Protein AF-A0A0C9TVW4-F1 (afdb_monomer)

Secondary structure (DSSP, 8-state):
------EEEEEEETTEEEEEEE--GGG-TTGGG-SS-HHHHHHHHGGGG-HHHH----TT------B-SEEEES-SSHHHH---SEEEEEEEEEEEETTEEEEEEEEE-TT--EEEEEEEEE-

InterPro domains:
  IPR042104 Polyketide synthase, dehydratase domain superfamily [G3DSA:3.10.129.110] (2-123)
  IPR049551 Polyketide synthase, dehydratase domain, C-terminal [PF14765] (13-121)

Mean predicted aligned error: 6.71 Å

Nearest PDB structures (foldseek):
  4u3v-assembly1_A  TM=7.684E-01  e=2.859E-04  Bacillus subtilis subsp. subtilis str. 168
  5il6-assembly1_A  TM=8.307E-01  e=2.277E-03  Pseudomonas protegens Pf-5
  2ov9-assembly2_D  TM=6.964E-01  e=1.198E-02  Rhodococcus jostii RHA1
  4r4u-assembly1_A  TM=6.193E-01  e=9.544E-02  Yersinia pestis
  4r4u-assembly2_D  TM=5.588E-01  e=6.687E-02  Yersinia pestis

Structure (mmCIF, N/CA/C/O backbone):
data_AF-A0A0C9TVW4-F1
#
_entry.id   AF-A0A0C9TVW4-F1
#
loop_
_atom_site.group_PDB
_atom_site.id
_atom_site.type_symbol
_atom_site.label_atom_id
_atom_site.label_alt_id
_atom_site.label_comp_id
_atom_site.label_asym_id
_atom_site.label_entity_id
_atom_site.label_seq_id
_atom_site.pdbx_PDB_ins_code
_atom_site.Cartn_x
_atom_site.Cartn_y
_atom_site.Cartn_z
_atom_site.occupancy
_atom_site.B_iso_or_equiv
_atom_site.auth_seq_id
_atom_site.auth_comp_id
_atom_site.auth_asym_id
_atom_site.auth_ato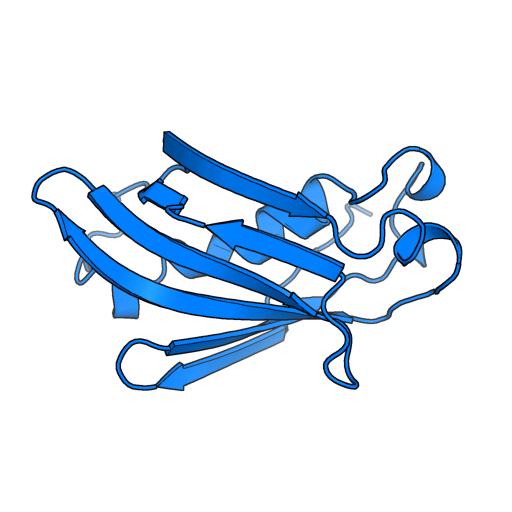m_id
_atom_site.pdbx_PDB_model_num
ATOM 1 N N . MET A 1 1 ? 21.950 -12.690 -1.404 1.00 37.44 1 MET A N 1
ATOM 2 C CA . MET A 1 1 ? 21.545 -11.594 -0.501 1.00 37.44 1 MET A CA 1
ATOM 3 C C . MET A 1 1 ? 20.062 -11.387 -0.750 1.00 37.44 1 MET A C 1
ATOM 5 O O . MET A 1 1 ? 19.711 -11.207 -1.906 1.00 37.44 1 MET A O 1
ATOM 9 N N . ALA A 1 2 ? 19.196 -11.592 0.246 1.00 36.97 2 ALA A N 1
ATOM 10 C CA . ALA A 1 2 ? 17.754 -11.419 0.050 1.00 36.97 2 ALA A CA 1
ATOM 11 C C . ALA A 1 2 ? 17.448 -9.920 -0.117 1.00 36.97 2 ALA A C 1
ATOM 13 O O . ALA A 1 2 ? 18.057 -9.127 0.606 1.00 36.97 2 ALA A O 1
ATOM 14 N N . PRO A 1 3 ? 16.570 -9.520 -1.051 1.00 47.53 3 PRO A N 1
ATOM 15 C CA . PRO A 1 3 ? 16.205 -8.119 -1.203 1.00 47.53 3 PRO A CA 1
ATOM 16 C C . PRO A 1 3 ? 15.508 -7.647 0.080 1.00 47.53 3 PRO A C 1
ATOM 18 O O . PRO A 1 3 ? 14.539 -8.256 0.533 1.00 47.53 3 PRO A O 1
ATOM 21 N N . SER A 1 4 ? 16.044 -6.602 0.708 1.00 52.97 4 SER A N 1
ATOM 22 C CA . SER A 1 4 ? 15.496 -6.027 1.935 1.00 52.97 4 SER A CA 1
ATOM 23 C C . SER A 1 4 ? 14.632 -4.819 1.585 1.00 52.97 4 SER A C 1
ATOM 25 O O . SER A 1 4 ? 15.153 -3.720 1.412 1.00 52.97 4 SER A O 1
ATOM 27 N N . PHE A 1 5 ? 13.317 -5.006 1.494 1.00 60.56 5 PHE A N 1
ATOM 28 C CA . PHE A 1 5 ? 12.378 -3.884 1.465 1.00 60.56 5 PHE A CA 1
ATOM 29 C C . PHE A 1 5 ? 12.154 -3.438 2.899 1.00 60.56 5 PHE A C 1
ATOM 31 O O . PHE A 1 5 ? 11.535 -4.145 3.692 1.00 60.56 5 PHE A O 1
ATOM 38 N N . ALA A 1 6 ? 12.725 -2.293 3.249 1.00 66.56 6 ALA A N 1
ATOM 39 C CA . ALA A 1 6 ? 12.657 -1.762 4.597 1.00 66.56 6 ALA A CA 1
ATOM 40 C C . ALA A 1 6 ? 11.875 -0.451 4.610 1.00 66.56 6 ALA A C 1
ATOM 42 O O . ALA A 1 6 ? 12.013 0.405 3.733 1.00 66.56 6 ALA A O 1
ATOM 43 N N . VAL A 1 7 ? 11.074 -0.270 5.657 1.00 70.88 7 VAL A N 1
ATOM 44 C CA . VAL A 1 7 ? 10.538 1.041 6.013 1.00 70.88 7 VAL A CA 1
ATOM 45 C C . VAL A 1 7 ? 1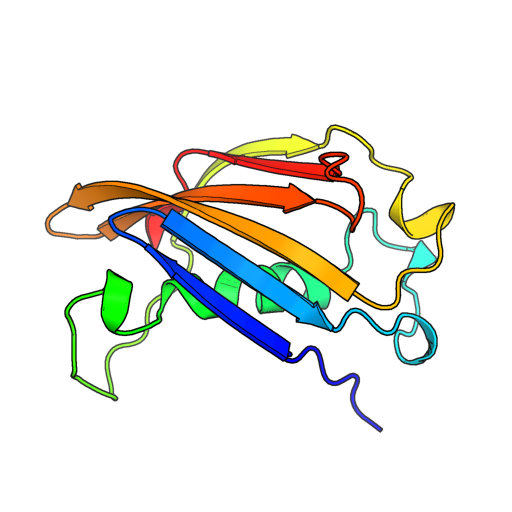1.716 1.920 6.439 1.00 70.88 7 VAL A C 1
ATOM 47 O O . VAL A 1 7 ? 12.302 1.710 7.497 1.00 70.88 7 VAL A O 1
ATOM 50 N N . ILE A 1 8 ? 12.072 2.906 5.613 1.00 78.19 8 ILE A N 1
ATOM 51 C CA . ILE A 1 8 ? 13.192 3.823 5.877 1.00 78.19 8 ILE A CA 1
ATOM 52 C C . ILE A 1 8 ? 12.765 4.902 6.872 1.00 78.19 8 ILE A C 1
ATOM 54 O O . ILE A 1 8 ? 13.527 5.315 7.744 1.00 78.19 8 ILE A O 1
ATOM 58 N N . LYS A 1 9 ? 11.546 5.421 6.705 1.00 81.38 9 LYS A N 1
ATOM 59 C CA . LYS A 1 9 ? 11.020 6.511 7.527 1.00 81.38 9 LYS A CA 1
ATOM 60 C C . LYS A 1 9 ? 9.506 6.442 7.578 1.00 81.38 9 LYS A C 1
ATOM 62 O O . LYS A 1 9 ? 8.870 6.228 6.552 1.00 81.38 9 LYS A O 1
ATOM 67 N N . CYS A 1 10 ? 8.941 6.706 8.746 1.00 83.50 10 CYS A N 1
ATOM 68 C CA . CYS A 1 10 ? 7.506 6.832 8.940 1.00 83.50 10 CYS A CA 1
ATOM 69 C C . CYS A 1 10 ? 7.197 8.195 9.565 1.00 83.50 10 CYS A C 1
ATOM 71 O O . CYS A 1 10 ? 7.836 8.591 10.539 1.00 83.50 10 CYS A O 1
ATOM 73 N N . ASN A 1 11 ? 6.242 8.924 8.987 1.00 84.56 11 ASN A N 1
ATOM 74 C CA . ASN A 1 11 ? 5.684 10.137 9.574 1.00 84.56 11 ASN A CA 1
ATOM 75 C C . ASN A 1 11 ? 4.193 9.900 9.794 1.00 84.56 11 ASN A C 1
ATOM 77 O O . ASN A 1 11 ? 3.465 9.643 8.835 1.00 84.56 11 ASN A O 1
ATOM 81 N N . ILE A 1 12 ? 3.759 9.995 11.046 1.00 84.00 12 ILE A N 1
ATOM 82 C CA . ILE A 1 12 ? 2.378 9.747 11.461 1.00 84.00 12 ILE A CA 1
ATOM 83 C C . ILE A 1 12 ? 1.771 11.073 11.911 1.00 84.00 12 ILE A C 1
ATOM 85 O O . ILE A 1 12 ? 2.390 11.821 12.672 1.00 84.00 12 ILE A O 1
ATOM 89 N N . ARG A 1 13 ? 0.566 11.366 11.428 1.00 84.25 13 ARG A N 1
ATOM 90 C CA . ARG A 1 13 ? -0.303 12.445 11.907 1.00 84.25 13 ARG A CA 1
ATOM 91 C C . ARG A 1 13 ? -1.684 11.864 12.201 1.00 84.25 13 ARG A C 1
ATOM 93 O O . ARG A 1 13 ? -1.938 10.697 11.920 1.00 84.25 13 ARG A O 1
ATOM 100 N N . GLU A 1 14 ? -2.563 12.660 12.796 1.00 81.75 14 GLU A N 1
ATOM 101 C CA . GLU A 1 14 ? -3.925 12.224 13.113 1.00 81.75 14 GLU A CA 1
ATOM 102 C C . GLU A 1 14 ? -4.642 11.726 11.845 1.00 81.75 14 GLU A C 1
ATOM 104 O O . GLU A 1 14 ? -4.891 12.493 10.920 1.00 81.75 14 GLU A O 1
ATOM 109 N N . GLY A 1 15 ? -4.897 10.415 11.783 1.00 80.81 15 GLY A N 1
ATOM 110 C CA . GLY A 1 15 ? -5.570 9.755 10.662 1.00 80.81 15 GLY A CA 1
ATOM 111 C C . GLY A 1 15 ? -4.745 9.575 9.381 1.00 80.81 15 GLY A C 1
ATOM 112 O O . GLY A 1 15 ? -5.268 9.011 8.422 1.00 80.81 15 GLY A O 1
ATOM 113 N N . GLU A 1 16 ? -3.479 9.999 9.336 1.00 88.69 16 GLU A N 1
ATOM 114 C CA . GLU A 1 16 ? -2.667 9.965 8.112 1.00 88.69 16 GLU A CA 1
ATOM 115 C C . GLU A 1 16 ? -1.246 9.462 8.347 1.00 88.69 16 GLU A C 1
ATOM 117 O O . GLU A 1 16 ? -0.647 9.637 9.411 1.00 88.69 16 GLU A O 1
ATOM 122 N N . THR A 1 17 ? -0.667 8.830 7.329 1.00 88.88 17 THR A N 1
ATOM 123 C CA . THR A 1 17 ? 0.685 8.273 7.413 1.00 88.88 17 THR A CA 1
ATOM 124 C C . THR A 1 17 ? 1.408 8.370 6.101 1.00 88.88 17 THR A C 1
ATOM 126 O O . THR A 1 17 ? 0.871 8.000 5.064 1.00 88.88 17 THR A O 1
ATOM 129 N N . LEU A 1 18 ? 2.659 8.809 6.162 1.00 91.31 18 LEU A N 1
ATOM 130 C CA . LEU A 1 18 ? 3.562 8.797 5.028 1.00 91.31 18 LEU A CA 1
ATOM 131 C C . LEU A 1 18 ? 4.785 7.951 5.359 1.00 91.31 18 LEU A C 1
ATOM 133 O O . LEU A 1 18 ? 5.581 8.301 6.239 1.00 91.31 18 LEU A O 1
ATOM 137 N N . VAL A 1 19 ? 4.939 6.862 4.619 1.00 90.50 19 VAL A N 1
ATOM 138 C CA . VAL A 1 19 ? 6.053 5.933 4.746 1.00 90.50 19 VAL A CA 1
ATOM 139 C C . VAL A 1 19 ? 6.954 6.025 3.538 1.00 90.50 19 VAL A C 1
ATOM 141 O O . VAL A 1 19 ? 6.504 5.917 2.404 1.00 90.50 19 VAL A O 1
ATOM 144 N N . LYS A 1 20 ? 8.247 6.179 3.794 1.00 91.25 20 LYS A N 1
ATOM 145 C CA . LYS A 1 20 ? 9.292 6.000 2.796 1.00 91.25 20 LYS A CA 1
ATOM 146 C C . LYS A 1 20 ? 9.710 4.532 2.801 1.00 91.25 20 LYS A C 1
ATOM 148 O O . LYS A 1 20 ? 10.221 4.058 3.816 1.00 91.25 20 LYS A O 1
ATOM 153 N N . VAL A 1 21 ? 9.489 3.843 1.690 1.00 88.12 21 VAL A N 1
ATOM 154 C CA . VAL A 1 21 ? 9.814 2.423 1.505 1.00 88.12 21 VAL A CA 1
ATOM 155 C C . VAL A 1 21 ? 11.038 2.327 0.606 1.00 88.12 21 VAL A C 1
ATOM 157 O O . VAL A 1 21 ? 11.037 2.925 -0.468 1.00 88.12 21 VAL A O 1
ATOM 160 N N . ASP A 1 22 ? 12.077 1.620 1.051 1.00 85.69 22 ASP A N 1
ATOM 161 C CA . ASP A 1 22 ? 13.226 1.285 0.203 1.00 85.69 22 ASP A CA 1
ATOM 162 C C . ASP A 1 22 ? 12.773 0.337 -0.903 1.00 85.69 22 ASP A C 1
ATOM 164 O O . ASP A 1 22 ? 12.118 -0.666 -0.615 1.00 85.69 22 ASP A O 1
ATOM 168 N N . VAL A 1 23 ? 13.096 0.661 -2.151 1.00 77.06 23 VAL A N 1
ATOM 169 C CA . VAL A 1 23 ? 12.691 -0.134 -3.316 1.00 77.06 23 VAL A CA 1
ATOM 170 C C . VAL A 1 23 ? 13.894 -0.561 -4.136 1.00 77.06 23 VAL A C 1
ATOM 172 O O . VAL A 1 23 ? 13.693 -0.995 -5.260 1.00 77.06 23 VAL A O 1
ATOM 175 N N . ASN A 1 24 ? 15.121 -0.457 -3.605 1.00 69.75 24 ASN A N 1
ATOM 176 C CA . ASN A 1 24 ? 16.361 -0.627 -4.360 1.00 69.75 24 ASN A CA 1
ATOM 177 C C . ASN A 1 24 ? 16.304 -1.777 -5.387 1.00 69.75 24 ASN A C 1
ATOM 179 O O . ASN A 1 24 ? 16.544 -2.958 -5.097 1.00 69.75 24 ASN A O 1
ATOM 183 N N . ILE A 1 25 ? 16.001 -1.368 -6.620 1.00 61.41 25 ILE A N 1
ATOM 184 C CA . ILE A 1 25 ? 15.600 -2.226 -7.735 1.00 61.41 25 ILE A CA 1
ATOM 185 C C . ILE A 1 25 ? 16.753 -3.132 -8.167 1.00 61.41 25 ILE A C 1
ATOM 187 O O . ILE A 1 25 ? 16.536 -4.236 -8.660 1.00 61.41 25 ILE A O 1
ATOM 191 N N . THR A 1 26 ? 17.995 -2.713 -7.904 1.00 58.25 26 THR A N 1
ATOM 192 C CA . THR A 1 26 ? 19.206 -3.468 -8.258 1.00 58.25 26 THR A CA 1
ATOM 193 C C . THR A 1 26 ? 19.319 -4.819 -7.547 1.00 58.25 26 THR A C 1
ATOM 195 O O . THR A 1 26 ? 20.109 -5.666 -7.960 1.00 58.25 26 THR A O 1
ATOM 198 N N . THR A 1 27 ? 18.517 -5.048 -6.503 1.00 60.78 27 THR A N 1
ATOM 199 C CA . THR A 1 27 ? 18.487 -6.305 -5.742 1.00 60.78 27 THR A CA 1
ATOM 200 C C . THR A 1 27 ? 17.337 -7.240 -6.133 1.00 60.78 27 THR A C 1
ATOM 202 O O . THR A 1 27 ? 17.257 -8.354 -5.611 1.00 60.78 27 THR A O 1
ATOM 205 N N . LEU A 1 28 ? 16.464 -6.820 -7.058 1.00 62.75 28 LEU A N 1
ATOM 206 C CA . LEU A 1 28 ? 15.269 -7.558 -7.456 1.00 62.75 28 LEU A CA 1
ATOM 207 C C . LEU A 1 28 ? 15.487 -8.353 -8.749 1.00 62.75 28 LEU A C 1
ATOM 209 O O . LEU A 1 28 ? 15.524 -7.758 -9.829 1.00 62.75 28 LEU A O 1
ATOM 213 N N . PRO A 1 29 ? 15.570 -9.695 -8.691 1.00 66.56 29 PRO A N 1
ATOM 214 C CA . PRO A 1 29 ? 15.406 -10.489 -9.900 1.00 66.56 29 PRO A CA 1
ATOM 215 C C . PRO A 1 29 ? 14.001 -10.247 -10.472 1.00 66.56 29 PRO A C 1
ATOM 217 O O . PRO A 1 29 ? 13.035 -10.121 -9.723 1.00 66.56 29 PRO A O 1
ATOM 220 N N . ASN A 1 30 ? 13.889 -10.196 -11.799 1.00 73.06 30 ASN A N 1
ATOM 221 C CA . ASN A 1 30 ? 12.614 -10.172 -12.521 1.00 73.06 30 ASN A CA 1
ATOM 222 C C . ASN A 1 30 ? 11.696 -8.969 -12.241 1.00 73.06 30 ASN A C 1
ATOM 224 O O . ASN A 1 30 ? 10.490 -9.064 -12.457 1.00 73.06 30 ASN A O 1
ATOM 228 N N . ILE A 1 31 ? 12.220 -7.817 -11.808 1.00 71.62 31 ILE A N 1
ATOM 229 C CA . ILE A 1 31 ? 11.365 -6.639 -11.575 1.00 71.62 31 ILE A CA 1
ATOM 230 C C . ILE A 1 31 ? 10.543 -6.244 -12.814 1.00 71.62 31 ILE A C 1
ATOM 232 O O . ILE A 1 31 ? 9.398 -5.833 -12.681 1.00 71.62 31 ILE A O 1
ATOM 236 N N . HIS A 1 32 ? 11.095 -6.452 -14.012 1.00 73.69 32 HIS A N 1
ATOM 237 C CA . HIS A 1 32 ? 10.444 -6.149 -15.288 1.00 73.69 32 HIS A CA 1
ATOM 238 C C . HIS A 1 32 ? 9.303 -7.111 -15.667 1.00 73.69 32 HIS A C 1
ATOM 240 O O . HIS A 1 32 ? 8.644 -6.910 -16.683 1.00 73.69 32 HIS A O 1
ATOM 246 N N . GLU A 1 33 ? 9.078 -8.176 -14.892 1.00 83.88 33 GLU A N 1
ATOM 247 C CA . GLU A 1 33 ? 7.949 -9.096 -15.088 1.00 83.88 33 GLU A CA 1
ATOM 248 C C . GLU A 1 33 ? 6.682 -8.620 -14.357 1.00 83.88 33 GLU A C 1
ATOM 250 O O . GLU A 1 33 ? 5.605 -9.186 -14.553 1.00 83.88 33 GLU A O 1
ATOM 255 N N . TYR A 1 34 ? 6.788 -7.578 -13.524 1.00 85.00 34 TYR A N 1
ATOM 256 C CA . TYR A 1 34 ? 5.702 -7.095 -12.682 1.00 85.00 34 TYR A CA 1
ATOM 257 C C . TYR A 1 34 ? 5.48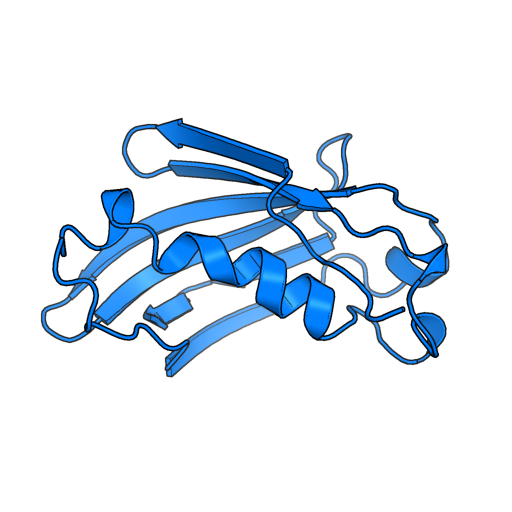1 -5.598 -12.861 1.00 85.00 34 TYR A C 1
ATOM 259 O O . TYR A 1 34 ? 6.392 -4.802 -12.683 1.00 85.00 34 TYR A O 1
ATOM 267 N N . ILE A 1 35 ? 4.218 -5.212 -13.045 1.00 88.00 35 ILE A N 1
ATOM 268 C CA . ILE A 1 35 ? 3.782 -3.809 -12.963 1.00 88.00 35 ILE A CA 1
ATOM 269 C C . ILE A 1 35 ? 4.226 -3.188 -11.627 1.00 88.00 35 ILE A C 1
ATOM 271 O O . ILE A 1 35 ? 4.797 -2.104 -11.583 1.00 88.00 35 ILE A O 1
ATOM 275 N N . ILE A 1 36 ? 3.957 -3.889 -10.521 1.00 87.94 36 ILE A N 1
ATOM 276 C CA . ILE A 1 36 ? 4.482 -3.580 -9.190 1.00 87.94 36 ILE A CA 1
ATOM 277 C C . ILE A 1 36 ? 4.959 -4.899 -8.606 1.00 87.94 36 ILE A C 1
ATOM 279 O O . ILE A 1 36 ? 4.167 -5.831 -8.452 1.00 87.94 36 ILE A O 1
ATOM 283 N N . HIS A 1 37 ? 6.245 -4.989 -8.277 1.00 86.50 37 HIS A N 1
ATOM 284 C CA . HIS A 1 37 ? 6.790 -6.208 -7.696 1.00 86.50 37 HIS A CA 1
ATOM 285 C C . HIS A 1 37 ? 6.115 -6.503 -6.337 1.00 86.50 37 HIS A C 1
ATOM 287 O O . HIS A 1 37 ? 6.027 -5.598 -5.498 1.00 86.50 37 HIS A O 1
ATOM 293 N N . PRO A 1 38 ? 5.667 -7.747 -6.066 1.00 86.62 38 PRO A N 1
ATOM 294 C CA . PRO A 1 38 ? 4.906 -8.080 -4.859 1.00 86.62 38 PRO A CA 1
ATOM 295 C C . PRO A 1 38 ? 5.582 -7.669 -3.547 1.00 86.62 38 PRO A C 1
ATOM 297 O O . PRO A 1 38 ? 4.909 -7.210 -2.633 1.00 86.62 38 PRO A O 1
ATOM 300 N N . SER A 1 39 ? 6.911 -7.760 -3.462 1.00 84.25 39 SER A N 1
ATOM 301 C CA . SER A 1 39 ? 7.653 -7.343 -2.261 1.00 84.25 39 SER A CA 1
ATOM 302 C C . SER A 1 39 ? 7.618 -5.832 -1.999 1.00 84.25 39 SER A C 1
ATOM 304 O O . SER A 1 39 ? 7.676 -5.416 -0.847 1.00 84.25 39 SER A O 1
ATOM 306 N N . ILE A 1 40 ? 7.485 -5.007 -3.044 1.00 86.12 40 ILE A N 1
ATOM 307 C CA . ILE A 1 40 ? 7.304 -3.552 -2.900 1.00 86.12 40 ILE A CA 1
ATOM 308 C C . ILE A 1 40 ? 5.932 -3.285 -2.290 1.00 86.12 40 ILE A C 1
ATOM 310 O O . ILE A 1 40 ? 5.789 -2.485 -1.366 1.00 86.12 40 ILE A O 1
ATOM 314 N N . LEU A 1 41 ? 4.923 -3.982 -2.813 1.00 87.50 41 LEU A N 1
ATOM 315 C CA . LEU A 1 41 ? 3.548 -3.864 -2.362 1.00 87.50 41 LEU A CA 1
ATOM 316 C C . LEU A 1 41 ? 3.398 -4.326 -0.902 1.00 87.50 41 LEU A C 1
ATOM 318 O O . LEU A 1 41 ? 2.818 -3.605 -0.095 1.00 87.50 41 LEU A O 1
ATOM 322 N N . ASP A 1 42 ? 3.996 -5.462 -0.545 1.00 85.62 42 ASP A N 1
ATOM 323 C CA . ASP A 1 42 ? 4.028 -5.988 0.826 1.00 85.62 42 ASP A CA 1
ATOM 324 C C . ASP A 1 42 ? 4.697 -5.013 1.810 1.00 85.62 42 ASP A C 1
ATOM 326 O O . ASP A 1 42 ? 4.142 -4.685 2.860 1.00 85.62 42 ASP A O 1
ATOM 330 N N . ALA A 1 43 ? 5.837 -4.432 1.429 1.00 85.44 43 ALA A N 1
ATOM 331 C CA . ALA A 1 43 ? 6.504 -3.425 2.248 1.00 85.44 43 ALA A CA 1
ATOM 332 C C . ALA A 1 43 ? 5.669 -2.144 2.418 1.00 85.44 43 ALA A C 1
ATOM 334 O O . ALA A 1 43 ? 5.670 -1.539 3.493 1.00 85.44 43 ALA A O 1
ATOM 335 N N . CYS A 1 44 ? 4.907 -1.747 1.391 1.00 87.56 44 CYS A N 1
ATOM 336 C CA . CYS A 1 44 ? 3.951 -0.644 1.499 1.00 87.56 44 CYS A CA 1
ATOM 337 C C . CYS A 1 44 ? 2.802 -0.965 2.466 1.00 87.56 44 CYS A C 1
ATOM 339 O O . CYS A 1 44 ? 2.287 -0.043 3.100 1.00 87.56 44 CYS A O 1
ATOM 341 N N . PHE A 1 45 ? 2.421 -2.241 2.599 1.00 83.12 45 PHE A N 1
ATOM 342 C CA . PHE A 1 45 ? 1.373 -2.702 3.510 1.00 83.12 45 PHE A CA 1
ATOM 343 C C . PHE A 1 45 ? 1.830 -2.803 4.963 1.00 83.12 45 PHE A C 1
ATOM 345 O O . PHE A 1 45 ? 1.033 -2.617 5.881 1.00 83.12 45 PHE A O 1
ATOM 352 N N . HIS A 1 46 ? 3.114 -3.055 5.193 1.00 80.25 46 HIS A N 1
ATOM 353 C CA . HIS A 1 46 ? 3.623 -3.417 6.512 1.00 80.25 46 HIS A CA 1
ATOM 354 C C . HIS A 1 46 ? 3.294 -2.405 7.622 1.00 80.25 46 HIS A C 1
ATOM 356 O O . HIS A 1 46 ? 3.055 -2.765 8.766 1.00 80.25 46 HIS A O 1
ATOM 362 N N . ILE A 1 47 ? 3.224 -1.120 7.297 1.00 77.19 47 ILE A N 1
ATOM 363 C CA . ILE A 1 47 ? 2.883 -0.065 8.257 1.00 77.19 47 ILE A CA 1
ATOM 364 C C . ILE A 1 47 ? 1.423 -0.103 8.749 1.00 77.19 47 ILE A C 1
ATOM 366 O O . ILE A 1 47 ? 1.141 0.416 9.826 1.00 77.19 47 ILE A O 1
ATOM 370 N N . MET A 1 48 ? 0.490 -0.732 8.029 1.00 73.88 48 MET A N 1
ATOM 371 C CA . MET A 1 48 ? -0.921 -0.779 8.450 1.00 73.88 48 MET A CA 1
ATOM 372 C C . MET A 1 48 ? -1.122 -1.546 9.762 1.00 73.88 48 MET A C 1
ATOM 374 O O . MET A 1 48 ? -2.093 -1.301 10.471 1.00 73.88 48 MET A O 1
ATOM 378 N N . VAL A 1 49 ? -0.181 -2.423 10.119 1.00 73.50 49 VAL A N 1
ATOM 379 C CA . VAL A 1 49 ? -0.205 -3.179 11.380 1.00 73.50 49 VAL A CA 1
ATOM 380 C C . VAL A 1 49 ? 0.425 -2.400 12.541 1.00 73.50 49 VAL A C 1
ATOM 382 O O . VAL A 1 49 ? 0.491 -2.896 13.665 1.00 73.50 49 VAL A O 1
ATOM 385 N N . HIS A 1 50 ? 0.913 -1.178 12.294 1.00 75.00 50 HIS A N 1
ATOM 386 C CA . HIS A 1 50 ? 1.608 -0.392 13.303 1.00 75.00 50 HIS A CA 1
ATOM 387 C C . HIS A 1 50 ? 0.660 -0.040 14.468 1.00 75.00 50 HIS A C 1
ATOM 389 O O . HIS A 1 50 ? -0.444 0.457 14.220 1.00 75.00 50 HIS A O 1
ATOM 395 N N . PRO A 1 51 ? 1.089 -0.203 15.738 1.00 70.38 51 PRO A N 1
ATOM 396 C CA . PRO A 1 51 ? 0.246 0.018 16.920 1.00 70.38 51 PRO A CA 1
ATOM 397 C C . PRO A 1 51 ? -0.443 1.386 16.981 1.00 70.38 51 PRO A C 1
ATOM 399 O O . PRO A 1 51 ? -1.526 1.518 17.543 1.00 70.38 51 PRO A O 1
ATOM 402 N N . ALA A 1 52 ? 0.161 2.408 16.364 1.00 67.12 52 ALA A N 1
ATOM 403 C CA . ALA A 1 52 ? -0.437 3.741 16.249 1.00 67.12 52 ALA A CA 1
ATOM 404 C C . ALA A 1 52 ? -1.777 3.767 15.484 1.00 67.12 52 ALA A C 1
ATOM 406 O O . ALA A 1 52 ? -2.562 4.683 15.704 1.00 67.12 52 ALA A O 1
ATOM 407 N N . PHE A 1 53 ? -2.043 2.791 14.608 1.00 68.25 53 PHE A N 1
ATOM 408 C CA . PHE A 1 53 ? -3.311 2.670 13.873 1.00 68.25 53 PHE A CA 1
ATOM 409 C C . PHE A 1 53 ? -4.207 1.587 14.441 1.00 68.25 53 PHE A C 1
ATOM 411 O O . PHE A 1 53 ? -5.424 1.751 14.470 1.00 68.25 53 PHE A O 1
ATOM 418 N N . THR A 1 54 ? -3.615 0.481 14.886 1.00 69.19 54 THR A N 1
ATOM 419 C CA . THR A 1 54 ? -4.392 -0.649 15.388 1.00 69.19 54 THR A CA 1
ATOM 420 C C . THR A 1 54 ? -4.927 -0.407 16.793 1.00 69.19 54 THR A C 1
ATOM 422 O O . THR A 1 54 ? -5.891 -1.052 17.196 1.00 69.19 54 THR A O 1
ATOM 425 N N . GLY A 1 55 ? -4.306 0.504 17.557 1.00 64.19 55 GLY A N 1
ATOM 426 C CA . GLY A 1 55 ? -4.605 0.706 18.976 1.00 64.19 55 GLY A CA 1
ATOM 427 C C . GLY A 1 55 ? -4.338 -0.543 19.823 1.00 64.19 55 GLY A C 1
ATOM 428 O O . GLY A 1 55 ? -4.654 -0.563 21.011 1.00 64.19 55 GLY A O 1
ATOM 429 N N . ASN A 1 56 ? -3.766 -1.585 19.214 1.00 66.50 56 ASN A N 1
ATOM 430 C CA . ASN A 1 56 ? -3.520 -2.870 19.822 1.00 66.50 56 ASN A CA 1
ATOM 431 C C . ASN A 1 56 ? -2.027 -2.985 20.126 1.00 66.50 56 ASN A C 1
ATOM 433 O O . ASN A 1 56 ? -1.183 -2.941 19.231 1.00 66.50 56 ASN A O 1
ATOM 437 N N . VAL A 1 57 ? -1.721 -3.097 21.413 1.00 62.38 57 VAL A N 1
ATOM 438 C CA . VAL A 1 57 ? -0.364 -3.279 21.941 1.00 62.38 57 VAL A CA 1
ATOM 439 C C . VAL A 1 57 ? 0.005 -4.753 22.103 1.00 62.38 57 VAL A C 1
ATOM 441 O O . VAL A 1 57 ? 1.126 -5.056 22.506 1.00 62.38 57 VAL A O 1
ATOM 444 N N . ASP A 1 58 ? -0.918 -5.667 21.795 1.00 69.50 58 ASP A N 1
ATOM 445 C CA . ASP A 1 58 ? -0.647 -7.097 21.783 1.00 69.50 58 ASP A CA 1
ATOM 446 C C . ASP A 1 58 ? 0.307 -7.440 20.633 1.00 69.50 58 ASP A C 1
ATOM 448 O O . ASP A 1 58 ? -0.045 -7.372 19.455 1.00 69.50 58 ASP A O 1
ATOM 452 N N . SER A 1 59 ? 1.529 -7.831 20.988 1.00 64.06 59 SER A N 1
ATOM 453 C CA . SER A 1 59 ? 2.567 -8.238 20.042 1.00 64.06 59 SER A CA 1
ATOM 454 C C . SER A 1 59 ? 2.284 -9.577 19.355 1.00 64.06 59 SER A C 1
ATOM 456 O O . SER A 1 59 ? 3.017 -9.952 18.441 1.00 64.06 59 SER A O 1
ATOM 458 N N . THR A 1 60 ? 1.245 -10.301 19.780 1.00 69.88 60 THR A N 1
ATOM 459 C CA . THR A 1 60 ? 0.806 -11.561 19.168 1.00 69.88 60 THR A CA 1
ATOM 460 C C . THR A 1 60 ? -0.321 -11.373 18.154 1.00 69.88 60 THR A C 1
ATOM 462 O O . THR A 1 60 ? -0.620 -12.297 17.394 1.00 69.88 60 THR A O 1
ATOM 465 N N . ALA A 1 61 ? -0.920 -10.178 18.093 1.00 66.31 61 ALA A N 1
ATOM 466 C CA . ALA A 1 61 ? -1.960 -9.865 17.126 1.00 66.31 61 ALA A CA 1
ATOM 467 C C . ALA A 1 61 ? -1.368 -9.732 15.716 1.00 66.31 61 ALA A C 1
ATOM 469 O O . ALA A 1 61 ? -0.453 -8.943 15.474 1.00 66.31 61 ALA A O 1
ATOM 470 N N . TYR A 1 62 ? -1.917 -10.498 14.773 1.00 67.44 62 TYR A N 1
ATOM 471 C CA . TYR A 1 62 ? -1.476 -10.508 13.384 1.00 67.44 62 TYR A CA 1
ATOM 472 C C . TYR A 1 62 ? -2.567 -9.920 12.489 1.00 67.44 62 TYR A C 1
ATOM 474 O O . TYR A 1 62 ? -3.658 -10.478 12.387 1.00 67.44 62 TYR A O 1
ATOM 482 N N . TYR A 1 63 ? -2.268 -8.786 11.856 1.00 70.94 63 TYR A N 1
ATOM 483 C CA . TYR A 1 63 ? -3.182 -8.096 10.948 1.00 70.94 63 TYR A CA 1
ATOM 484 C C . TYR A 1 63 ? -2.830 -8.469 9.516 1.00 70.94 63 TYR A C 1
ATOM 486 O O . TYR A 1 63 ? -1.700 -8.255 9.070 1.00 70.94 63 TYR A O 1
ATOM 494 N N . LEU A 1 64 ? -3.796 -9.042 8.804 1.00 75.88 64 LEU A N 1
ATOM 495 C CA . LEU A 1 64 ? -3.624 -9.466 7.424 1.00 75.88 64 LEU A CA 1
ATOM 496 C C . LEU A 1 64 ? -4.586 -8.708 6.520 1.00 75.88 64 LEU A C 1
ATOM 498 O O . LEU A 1 64 ? -5.776 -8.637 6.828 1.00 75.88 64 LEU A O 1
ATOM 502 N N . PRO A 1 65 ? -4.109 -8.231 5.359 1.00 76.69 65 PRO A N 1
ATOM 503 C CA . PRO A 1 65 ? -4.980 -7.747 4.301 1.00 76.69 65 PRO A CA 1
ATOM 504 C C . PRO A 1 65 ? -6.086 -8.760 3.985 1.00 76.69 65 PRO A C 1
ATOM 506 O O . PRO A 1 65 ? -5.825 -9.831 3.441 1.00 76.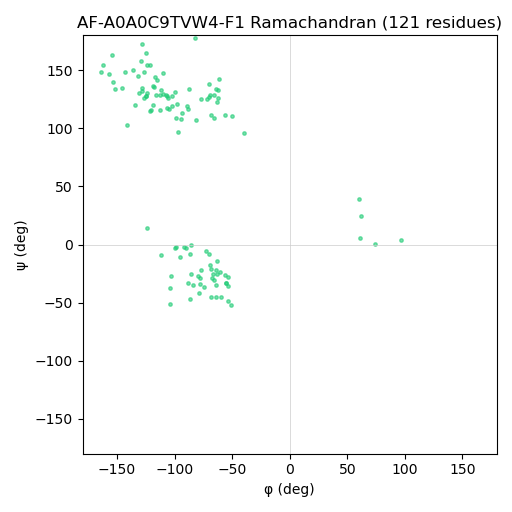69 65 PRO A O 1
ATOM 509 N N . SER A 1 66 ? -7.329 -8.427 4.320 1.00 83.56 66 SER A N 1
ATOM 510 C CA . SER A 1 66 ? -8.490 -9.300 4.113 1.00 83.56 66 SER A CA 1
ATOM 511 C C . SER A 1 66 ? -9.325 -8.875 2.908 1.00 83.56 66 SER A C 1
ATOM 513 O O . SER A 1 66 ? -9.992 -9.705 2.286 1.00 83.56 66 SER A O 1
ATOM 515 N N . LYS A 1 67 ? -9.299 -7.583 2.551 1.00 86.81 67 LYS A N 1
ATOM 516 C CA . LYS A 1 67 ? -10.080 -7.046 1.433 1.00 86.81 67 LYS A CA 1
ATOM 517 C C . LYS A 1 67 ? -9.491 -5.757 0.872 1.00 86.81 67 LYS A C 1
ATOM 519 O O . LYS A 1 67 ? -9.015 -4.908 1.615 1.00 86.81 67 LYS A O 1
ATOM 524 N N . VAL A 1 68 ? -9.643 -5.570 -0.437 1.00 89.38 68 VAL A N 1
ATOM 525 C CA . VAL A 1 68 ? -9.495 -4.278 -1.116 1.00 89.38 68 VAL A CA 1
ATOM 526 C C . VAL A 1 68 ? -10.757 -4.037 -1.934 1.00 89.38 68 VAL A C 1
ATOM 528 O O . VAL A 1 68 ? -11.154 -4.896 -2.719 1.00 89.38 68 VAL A O 1
ATOM 531 N N . GLU A 1 69 ? -11.425 -2.900 -1.741 1.00 92.19 69 GLU A N 1
ATOM 532 C CA . GLU A 1 69 ? -12.644 -2.579 -2.499 1.00 92.19 69 GLU A CA 1
ATOM 533 C C . GLU A 1 69 ? -12.323 -2.167 -3.936 1.00 92.19 69 GLU A C 1
ATOM 535 O O . GLU A 1 69 ? -13.067 -2.496 -4.860 1.00 92.19 69 GLU A O 1
ATOM 540 N N . ARG A 1 70 ? -11.214 -1.447 -4.135 1.00 93.75 70 ARG A N 1
ATOM 541 C CA . ARG A 1 70 ? -10.750 -1.045 -5.464 1.00 93.75 70 ARG A CA 1
ATOM 542 C C . ARG A 1 70 ? -9.240 -0.877 -5.498 1.00 93.75 70 ARG A C 1
ATOM 544 O O . ARG A 1 70 ? -8.687 -0.183 -4.652 1.00 93.75 70 ARG A O 1
ATOM 551 N N . ALA A 1 71 ? -8.609 -1.424 -6.529 1.00 93.44 71 ALA A N 1
ATOM 552 C CA . ALA A 1 71 ? -7.250 -1.078 -6.919 1.00 93.44 71 ALA A CA 1
ATOM 553 C C . ALA A 1 71 ? -7.302 -0.248 -8.206 1.00 93.44 71 ALA A C 1
ATOM 555 O O . ALA A 1 71 ? -7.977 -0.627 -9.163 1.00 93.44 71 ALA A O 1
ATOM 556 N N . VAL A 1 72 ? -6.632 0.901 -8.212 1.00 95.88 72 VAL A N 1
ATOM 557 C CA . VAL A 1 72 ? -6.497 1.782 -9.372 1.00 95.88 72 VAL A CA 1
ATOM 558 C C . VAL A 1 72 ? -5.019 1.927 -9.667 1.00 95.88 72 VAL A C 1
ATOM 560 O O . VAL A 1 72 ? -4.270 2.482 -8.867 1.00 95.88 72 VAL A O 1
ATOM 563 N N . LEU A 1 73 ? -4.616 1.424 -10.823 1.00 95.06 73 LEU A N 1
ATOM 564 C CA . LEU A 1 73 ? -3.285 1.618 -11.360 1.00 95.06 73 LEU A CA 1
ATOM 565 C C . LEU A 1 73 ? -3.334 2.836 -12.280 1.00 95.06 73 LEU A C 1
ATOM 567 O O . LEU A 1 73 ? -4.047 2.814 -13.282 1.00 95.06 73 LEU A O 1
ATOM 571 N N . HIS A 1 74 ? -2.648 3.908 -11.895 1.00 94.88 74 HIS A N 1
ATOM 572 C CA . HIS A 1 74 ? -2.627 5.156 -12.664 1.00 94.88 74 HIS A CA 1
ATOM 573 C C . HIS A 1 74 ? -1.512 5.146 -13.704 1.00 94.88 74 HIS A C 1
ATOM 575 O O . HIS A 1 74 ? -1.685 5.700 -14.784 1.00 94.88 74 HIS A O 1
ATOM 581 N N . ASP A 1 75 ? -0.400 4.484 -13.383 1.00 92.56 75 ASP A N 1
ATOM 582 C CA . ASP A 1 75 ? 0.765 4.371 -14.250 1.00 92.56 75 ASP A CA 1
ATOM 583 C C . ASP A 1 75 ? 1.356 2.960 -14.145 1.00 92.56 75 ASP A C 1
ATOM 585 O O . ASP A 1 75 ? 1.973 2.592 -13.144 1.00 92.56 75 ASP A O 1
ATOM 589 N N . ALA A 1 76 ? 1.081 2.136 -15.156 1.00 88.62 76 ALA A N 1
ATOM 590 C CA . ALA A 1 76 ? 1.433 0.719 -15.157 1.00 88.62 76 ALA A CA 1
ATOM 591 C C . ALA A 1 76 ? 2.900 0.456 -15.510 1.00 88.62 76 ALA A C 1
ATOM 593 O O . ALA A 1 76 ? 3.466 -0.550 -15.087 1.00 88.62 76 ALA A O 1
ATOM 594 N N . ASP A 1 77 ? 3.505 1.357 -16.278 1.00 88.00 77 ASP A N 1
ATOM 595 C CA . ASP A 1 77 ? 4.851 1.173 -16.812 1.00 88.00 77 ASP A CA 1
ATOM 596 C C . ASP A 1 77 ? 5.905 1.912 -15.984 1.00 88.00 7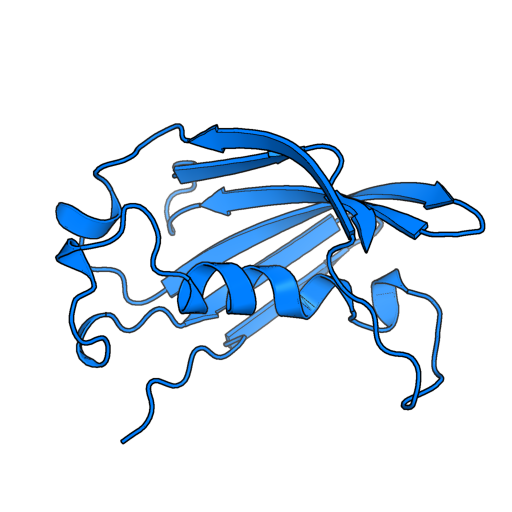7 ASP A C 1
ATOM 598 O O . ASP A 1 77 ? 7.099 1.790 -16.260 1.00 88.00 77 ASP A O 1
ATOM 602 N N . TYR A 1 78 ? 5.489 2.645 -14.944 1.00 88.38 78 TYR A N 1
ATOM 603 C CA . TYR A 1 78 ? 6.371 3.494 -14.151 1.00 88.38 78 TYR A CA 1
ATOM 604 C C . TYR A 1 78 ? 7.625 2.760 -13.653 1.00 88.38 78 TYR A C 1
ATOM 606 O O . TYR A 1 78 ? 8.744 3.204 -13.898 1.00 88.38 78 TYR A O 1
ATOM 614 N N . PHE A 1 79 ? 7.464 1.600 -13.006 1.00 83.81 79 PHE A N 1
ATOM 615 C CA . PHE A 1 79 ? 8.594 0.821 -12.477 1.00 83.81 79 PHE A CA 1
ATOM 616 C C . PHE A 1 79 ? 9.469 0.180 -13.566 1.00 83.81 79 PHE A C 1
ATOM 618 O O . PHE A 1 79 ? 10.606 -0.198 -13.294 1.00 83.81 79 PHE A O 1
ATOM 625 N N . HIS A 1 80 ? 8.972 0.060 -14.801 1.00 82.94 80 HIS A N 1
ATOM 626 C CA . HIS A 1 80 ? 9.764 -0.411 -15.938 1.00 82.94 80 HIS A CA 1
ATOM 627 C C . HIS A 1 80 ? 10.577 0.714 -16.580 1.00 82.94 80 HIS A C 1
ATOM 629 O O . HIS A 1 80 ? 11.686 0.478 -17.056 1.00 82.94 80 HIS A O 1
ATOM 635 N N . GLN A 1 81 ? 10.023 1.926 -16.608 1.00 84.94 81 GLN A N 1
ATOM 636 C CA . GLN A 1 81 ? 10.638 3.096 -17.235 1.00 84.94 81 GLN A CA 1
ATOM 637 C C . GLN A 1 81 ? 11.596 3.832 -16.294 1.00 84.94 81 GLN A C 1
ATOM 639 O O . GLN A 1 81 ? 12.526 4.498 -16.753 1.00 84.94 81 GLN A O 1
ATOM 644 N N . HIS A 1 82 ? 11.387 3.705 -14.982 1.00 82.19 82 HIS A N 1
ATOM 645 C CA . HIS A 1 82 ? 12.110 4.463 -13.974 1.00 82.19 82 HIS A CA 1
ATOM 646 C C . HIS A 1 82 ? 12.782 3.551 -12.947 1.00 82.19 82 HIS A C 1
ATOM 648 O O . HIS A 1 82 ? 12.147 2.719 -12.301 1.00 82.19 82 HIS A O 1
ATOM 654 N N . GLY A 1 83 ? 14.084 3.763 -12.750 1.00 74.94 83 GLY A N 1
ATOM 655 C CA . GLY A 1 83 ? 14.800 3.248 -11.589 1.00 74.94 83 GLY A CA 1
ATOM 656 C C . GLY A 1 83 ? 14.479 4.101 -10.362 1.00 74.94 83 GLY A C 1
ATOM 657 O O . GLY A 1 83 ? 14.665 5.317 -10.403 1.00 74.94 83 GLY A O 1
ATOM 658 N N . LEU A 1 84 ? 14.005 3.482 -9.283 1.00 75.69 84 LEU A N 1
ATOM 659 C CA . LEU A 1 84 ? 13.708 4.158 -8.024 1.00 75.69 84 LEU A CA 1
ATOM 660 C C . LEU A 1 84 ? 14.573 3.611 -6.896 1.00 75.69 84 LEU A C 1
ATOM 662 O O . LEU A 1 84 ? 14.666 2.400 -6.698 1.00 75.69 84 LEU A O 1
ATOM 666 N N . ASP A 1 85 ? 15.116 4.528 -6.101 1.00 81.12 85 ASP A N 1
ATOM 667 C CA . ASP A 1 85 ? 15.739 4.190 -4.822 1.00 81.12 85 ASP A CA 1
ATOM 668 C C . ASP A 1 85 ? 14.675 3.944 -3.744 1.00 81.12 85 ASP A C 1
ATOM 670 O O . ASP A 1 85 ? 14.846 3.120 -2.851 1.00 81.12 85 ASP A O 1
ATOM 674 N N . PHE A 1 86 ? 13.553 4.667 -3.809 1.00 87.06 86 PHE A N 1
ATOM 675 C CA . PHE A 1 86 ? 12.465 4.546 -2.846 1.00 87.06 86 PHE A CA 1
ATOM 676 C C . PHE A 1 86 ? 11.116 4.968 -3.437 1.00 87.06 86 PHE A C 1
ATOM 678 O O . PHE A 1 86 ? 11.055 5.711 -4.417 1.00 87.06 86 PHE A O 1
ATOM 685 N N . VAL A 1 87 ? 10.033 4.570 -2.768 1.00 91.00 87 VAL A N 1
ATOM 686 C 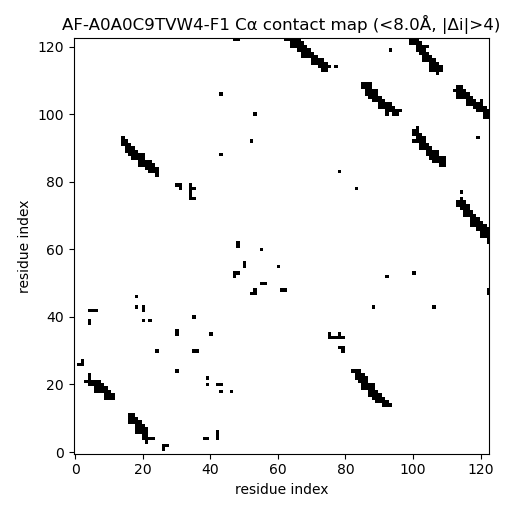CA . VAL A 1 87 ? 8.672 5.078 -2.998 1.00 91.00 87 VAL A CA 1
ATOM 687 C C . VAL A 1 87 ? 8.074 5.608 -1.705 1.00 91.00 87 VAL A C 1
ATOM 689 O O . VAL A 1 87 ? 8.569 5.359 -0.601 1.00 91.00 87 VAL A O 1
ATOM 692 N N . LEU A 1 88 ? 6.992 6.358 -1.849 1.00 92.50 88 LEU A N 1
ATOM 693 C CA . LEU A 1 88 ? 6.179 6.859 -0.760 1.00 92.50 88 LEU A CA 1
ATOM 694 C C . LEU A 1 88 ? 4.866 6.073 -0.708 1.00 92.50 88 LEU A C 1
ATOM 696 O O . LEU A 1 88 ? 4.069 6.130 -1.639 1.00 92.50 88 LEU A O 1
ATOM 700 N N . SER A 1 89 ? 4.628 5.365 0.393 1.00 92.69 89 SER A N 1
ATOM 701 C CA . SER A 1 89 ? 3.320 4.802 0.729 1.00 92.69 89 SER A CA 1
ATOM 702 C C . SER A 1 89 ? 2.592 5.791 1.631 1.00 92.69 89 SER A C 1
ATOM 704 O O . SER A 1 89 ? 2.980 6.016 2.781 1.00 92.69 89 SER A O 1
ATOM 706 N N . TYR A 1 90 ? 1.568 6.439 1.088 1.00 92.81 90 TYR A N 1
ATOM 707 C CA . TYR A 1 90 ? 0.702 7.351 1.820 1.00 92.81 90 TYR A CA 1
ATOM 708 C C . TYR A 1 90 ? -0.609 6.655 2.159 1.00 92.81 90 TYR A C 1
ATOM 710 O O . TYR A 1 90 ? -1.274 6.131 1.268 1.00 92.81 90 TYR A O 1
ATOM 718 N N . MET A 1 91 ? -1.009 6.677 3.425 1.00 90.12 91 MET A N 1
ATOM 719 C CA . MET A 1 91 ? -2.264 6.085 3.872 1.00 90.12 91 MET A CA 1
ATOM 720 C C . MET A 1 91 ? -3.108 7.072 4.644 1.00 90.12 91 MET A C 1
ATOM 722 O O . MET A 1 91 ? -2.596 7.911 5.387 1.00 90.12 91 MET A O 1
ATOM 726 N N . THR A 1 92 ? -4.415 6.896 4.510 1.00 90.25 92 THR A N 1
ATOM 727 C CA . THR A 1 92 ? -5.411 7.591 5.309 1.00 90.25 92 THR A CA 1
ATOM 728 C C . THR A 1 92 ? -6.325 6.581 5.974 1.00 90.25 92 THR A C 1
ATOM 730 O O . THR A 1 92 ? -6.876 5.680 5.333 1.00 90.25 92 THR A 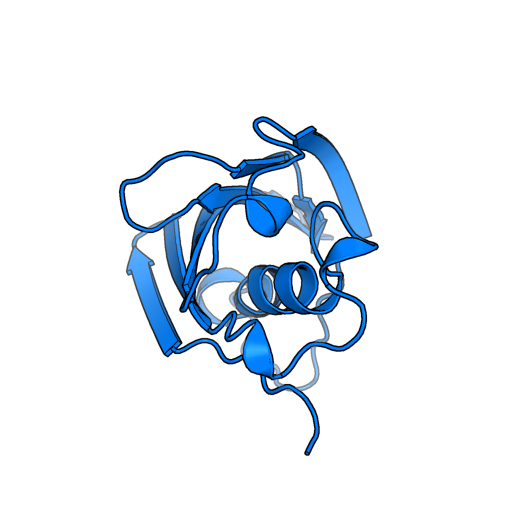O 1
ATOM 733 N N . PHE A 1 93 ? -6.468 6.718 7.285 1.00 87.31 93 PHE A N 1
ATOM 734 C CA . PHE A 1 93 ? -7.438 5.971 8.060 1.00 87.31 93 PHE A CA 1
ATOM 735 C C . PHE A 1 93 ? -8.839 6.451 7.693 1.00 87.31 93 PHE A C 1
ATOM 737 O O . PHE A 1 93 ? -9.117 7.650 7.681 1.00 87.31 93 PHE A O 1
ATOM 74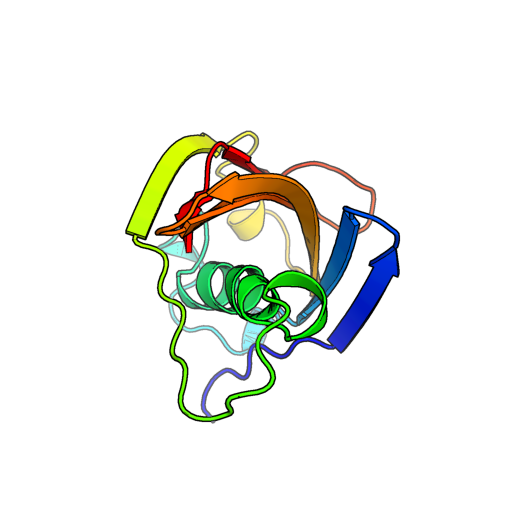4 N N . LYS A 1 94 ? -9.723 5.512 7.366 1.00 87.31 94 LYS A N 1
ATOM 745 C CA . LYS A 1 94 ? -11.083 5.820 6.925 1.00 87.31 94 LYS A CA 1
ATOM 746 C C . LYS A 1 94 ? -12.092 5.557 8.031 1.00 87.31 94 LYS A C 1
ATOM 748 O O . LYS A 1 94 ? -12.921 6.414 8.321 1.00 87.31 94 LYS A O 1
ATOM 753 N N . SER A 1 95 ? -12.048 4.371 8.631 1.00 84.44 95 SER A N 1
ATOM 754 C CA . SER A 1 95 ? -12.981 4.000 9.695 1.00 84.44 95 SER A CA 1
ATOM 755 C C . SER A 1 95 ? -12.497 2.791 10.480 1.00 84.44 95 SER A C 1
ATOM 757 O O . SER A 1 95 ? -11.921 1.867 9.906 1.00 84.44 95 SER A O 1
ATOM 759 N N . TRP A 1 96 ? -12.846 2.757 11.764 1.00 82.94 96 TRP A N 1
ATOM 760 C CA . TRP A 1 96 ? -12.747 1.563 12.594 1.00 82.94 96 TRP A CA 1
ATOM 761 C C . TRP A 1 96 ? -14.031 0.739 12.456 1.00 82.94 96 TRP A C 1
ATOM 763 O O . TRP A 1 96 ? -15.131 1.295 12.531 1.00 82.94 96 TRP A O 1
ATOM 773 N N . LYS A 1 97 ? -13.900 -0.574 12.269 1.00 78.38 97 LYS A N 1
ATOM 774 C CA . LYS A 1 97 ? -14.998 -1.540 12.366 1.00 78.38 97 LYS A CA 1
ATOM 775 C C . LYS A 1 97 ? -14.658 -2.571 13.448 1.00 78.38 97 LYS A C 1
ATOM 777 O O . LYS A 1 97 ? -13.478 -2.800 13.702 1.00 78.38 97 LYS A O 1
ATOM 782 N N . PRO A 1 98 ? -15.662 -3.212 14.072 1.00 76.12 98 PRO A N 1
ATOM 783 C CA . PRO A 1 98 ? -15.422 -4.198 15.128 1.00 76.12 98 PRO A CA 1
ATOM 784 C C . PRO A 1 98 ? -14.517 -5.364 14.714 1.00 76.12 98 PRO A C 1
ATOM 786 O O . PRO A 1 98 ? -13.878 -5.973 15.564 1.00 76.12 98 PRO A O 1
ATOM 789 N N . ASP A 1 99 ? -14.488 -5.677 13.422 1.00 77.00 99 ASP A N 1
ATOM 790 C CA . ASP A 1 99 ? -13.791 -6.806 12.817 1.00 77.00 99 ASP A CA 1
ATOM 791 C C . ASP A 1 99 ? -12.604 -6.403 11.929 1.00 77.00 99 ASP A C 1
ATOM 793 O O . ASP A 1 99 ? -11.873 -7.283 11.483 1.00 77.00 99 ASP A O 1
ATOM 797 N N . ALA A 1 100 ? -12.427 -5.109 11.635 1.00 78.12 100 ALA A N 1
ATOM 798 C CA . ALA A 1 100 ? -11.417 -4.650 10.684 1.00 78.12 100 ALA A CA 1
ATOM 799 C C . ALA A 1 100 ? -11.093 -3.158 10.814 1.00 78.12 100 ALA A C 1
ATOM 801 O O . ALA A 1 100 ? -11.938 -2.327 11.162 1.00 78.12 100 ALA A O 1
ATOM 802 N N . LEU A 1 101 ? -9.886 -2.790 10.400 1.00 82.69 101 LEU A N 1
ATOM 803 C CA . LEU A 1 101 ? -9.508 -1.395 10.179 1.00 82.69 101 LEU A CA 1
ATOM 804 C C . LEU A 1 101 ? -9.579 -1.085 8.690 1.00 82.69 101 LEU A C 1
ATOM 806 O O . LEU A 1 101 ? -9.051 -1.842 7.879 1.00 82.69 101 LEU A O 1
ATOM 810 N N . GLU A 1 102 ? -10.224 0.022 8.317 1.00 88.19 102 GLU A N 1
ATOM 811 C CA . GLU A 1 102 ? -10.340 0.424 6.916 1.00 88.19 102 GLU A CA 1
ATOM 812 C C . GLU A 1 102 ? -9.446 1.624 6.593 1.00 88.19 102 GLU A C 1
ATOM 814 O O . GLU A 1 102 ? -9.542 2.677 7.232 1.00 88.19 102 GLU A O 1
ATOM 819 N N . PHE A 1 103 ? -8.627 1.481 5.552 1.00 88.31 103 PHE A N 1
ATOM 820 C CA . PHE A 1 103 ? -7.684 2.486 5.073 1.00 88.31 103 PHE A CA 1
ATOM 821 C C . PHE A 1 103 ? -7.831 2.724 3.569 1.00 88.31 103 PHE A C 1
ATOM 823 O O . PHE A 1 103 ? -8.293 1.868 2.812 1.00 88.31 103 PHE A O 1
ATOM 830 N N . ASN A 1 104 ? -7.380 3.887 3.118 1.00 92.50 104 ASN A N 1
ATOM 831 C CA . ASN A 1 104 ? -7.007 4.099 1.726 1.00 92.50 104 ASN A CA 1
ATOM 832 C C . ASN A 1 104 ? -5.490 4.252 1.644 1.00 92.50 104 ASN A C 1
ATOM 834 O O . ASN A 1 104 ? -4.876 4.803 2.553 1.00 92.50 104 ASN A O 1
ATOM 838 N N . MET A 1 105 ? -4.899 3.804 0.543 1.00 92.31 105 MET A N 1
ATOM 839 C CA . MET A 1 105 ? -3.463 3.855 0.303 1.00 92.31 105 MET A CA 1
ATOM 840 C C . MET A 1 105 ? -3.171 4.430 -1.079 1.00 92.31 105 MET A C 1
ATOM 842 O O . MET A 1 105 ? -3.893 4.171 -2.042 1.00 92.31 105 MET A O 1
ATOM 846 N N . ARG A 1 106 ? -2.083 5.186 -1.186 1.00 95.00 106 ARG A N 1
ATOM 847 C CA . ARG A 1 106 ? -1.477 5.630 -2.438 1.00 95.00 106 ARG A CA 1
ATOM 848 C C . ARG A 1 106 ? -0.001 5.275 -2.423 1.00 95.00 106 ARG A C 1
ATOM 850 O O . ARG A 1 106 ? 0.677 5.529 -1.433 1.00 95.00 106 ARG A O 1
ATOM 857 N N . ILE A 1 107 ? 0.478 4.719 -3.525 1.00 93.88 107 ILE A N 1
ATOM 858 C CA . ILE A 1 107 ? 1.902 4.533 -3.781 1.00 93.88 107 ILE A CA 1
ATOM 859 C C . ILE A 1 107 ? 2.306 5.637 -4.745 1.00 93.88 107 ILE A C 1
ATOM 861 O O . ILE A 1 107 ? 1.763 5.724 -5.850 1.00 93.88 107 ILE A O 1
ATOM 865 N N . CYS A 1 108 ? 3.228 6.480 -4.306 1.00 93.88 108 CYS A N 1
ATOM 866 C CA . CYS A 1 108 ? 3.713 7.624 -5.054 1.00 93.88 108 CYS A CA 1
ATOM 867 C C . CYS A 1 108 ? 5.228 7.556 -5.200 1.00 93.88 108 CYS A C 1
ATOM 869 O O . CYS A 1 108 ? 5.933 7.005 -4.353 1.00 93.88 108 CYS A O 1
ATOM 871 N N . GLU A 1 109 ? 5.737 8.184 -6.245 1.00 90.56 109 GLU A N 1
ATOM 872 C CA . GLU A 1 109 ? 7.154 8.513 -6.327 1.00 90.56 109 GLU A CA 1
ATOM 873 C C . GLU A 1 109 ? 7.467 9.812 -5.549 1.00 90.56 109 GLU A C 1
ATOM 875 O O . GLU A 1 109 ? 6.596 10.448 -4.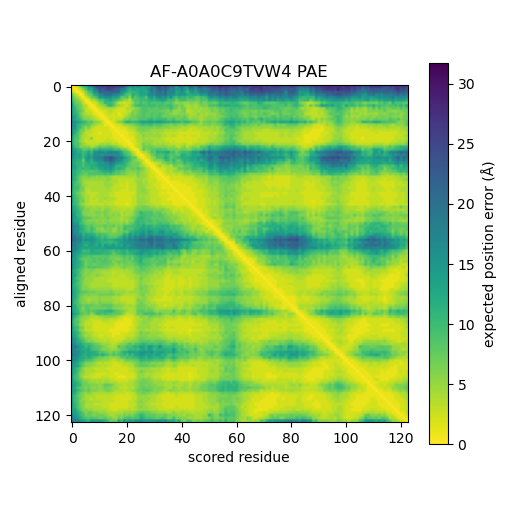948 1.00 90.56 109 GLU A O 1
ATOM 880 N N . GLN A 1 110 ? 8.743 10.179 -5.511 1.00 85.12 110 GLN A N 1
ATOM 881 C CA . GLN A 1 110 ? 9.311 11.261 -4.705 1.00 85.12 110 GLN A CA 1
ATOM 882 C C . GLN A 1 110 ? 8.810 12.686 -5.016 1.00 85.12 110 GLN A C 1
ATOM 884 O O . GLN A 1 110 ? 8.832 13.529 -4.119 1.00 85.12 110 GLN A O 1
ATOM 889 N N . THR A 1 111 ? 8.345 12.973 -6.231 1.00 87.69 111 THR A N 1
ATOM 890 C CA . THR A 1 111 ? 7.747 14.259 -6.633 1.00 87.69 111 THR A CA 1
ATOM 891 C C . THR A 1 111 ? 6.226 14.313 -6.432 1.00 87.69 111 THR A C 1
ATOM 893 O O . THR A 1 111 ? 5.622 15.373 -6.590 1.00 87.69 111 THR A O 1
ATOM 896 N N . GLY A 1 112 ? 5.609 13.208 -5.993 1.00 86.06 112 GLY A N 1
ATOM 897 C CA . GLY A 1 112 ? 4.181 13.103 -5.694 1.00 86.06 112 GLY A CA 1
ATOM 898 C C . GLY A 1 112 ? 3.316 12.525 -6.819 1.00 86.06 112 GLY A C 1
ATOM 899 O O . GLY A 1 112 ? 2.100 12.441 -6.640 1.00 86.06 112 GLY A O 1
ATOM 900 N N . HIS A 1 113 ? 3.899 12.095 -7.943 1.00 92.38 113 HIS A N 1
ATOM 901 C CA . HIS A 1 113 ? 3.182 11.346 -8.979 1.00 92.38 113 HIS A CA 1
ATOM 902 C C . HIS A 1 113 ? 2.667 10.025 -8.405 1.00 92.38 113 HIS A C 1
ATOM 904 O O . HIS A 1 113 ? 3.404 9.254 -7.785 1.00 92.38 113 HIS A O 1
ATOM 910 N N . VAL A 1 114 ? 1.365 9.793 -8.561 1.00 94.88 114 VAL A N 1
ATOM 911 C CA . VAL A 1 114 ? 0.680 8.637 -7.982 1.00 94.88 114 VAL A CA 1
ATOM 912 C C . VAL A 1 114 ? 0.755 7.488 -8.976 1.00 94.88 114 VAL A C 1
ATOM 914 O O . VAL A 1 114 ? 0.199 7.578 -10.063 1.00 94.88 114 VAL A O 1
ATOM 917 N N . ILE A 1 115 ? 1.383 6.388 -8.573 1.00 94.00 115 ILE A N 1
ATOM 918 C CA . ILE A 1 115 ? 1.536 5.182 -9.393 1.00 94.00 115 ILE A CA 1
ATOM 919 C C . ILE A 1 115 ? 0.312 4.277 -9.211 1.00 94.00 115 ILE A C 1
ATOM 921 O O . ILE A 1 115 ? -0.295 3.797 -10.169 1.00 94.00 115 ILE A O 1
ATOM 925 N N . CYS A 1 116 ? -0.097 4.070 -7.957 1.00 95.25 116 CYS A N 1
ATOM 926 C CA . CYS A 1 116 ? -1.188 3.168 -7.596 1.00 95.25 116 CYS A CA 1
ATOM 927 C C . CYS A 1 116 ? -2.011 3.727 -6.432 1.00 95.25 116 CYS A C 1
ATOM 929 O O . CYS A 1 116 ? -1.502 4.430 -5.560 1.00 95.25 116 CYS A O 1
ATOM 931 N N . THR A 1 117 ? -3.305 3.425 -6.410 1.00 95.56 117 THR A N 1
ATOM 932 C CA . THR A 1 117 ? -4.220 3.731 -5.308 1.00 95.56 117 THR A CA 1
ATOM 933 C C . THR A 1 117 ? -5.027 2.495 -4.940 1.00 95.56 117 THR A C 1
ATOM 935 O O . THR A 1 117 ? -5.656 1.882 -5.799 1.00 95.56 117 THR A O 1
ATOM 938 N N . LEU A 1 118 ? -5.076 2.171 -3.652 1.00 93.31 118 LEU A N 1
ATOM 939 C CA . LEU A 1 118 ? -5.945 1.141 -3.093 1.00 93.31 118 LEU A CA 1
ATOM 940 C C . LEU A 1 118 ? -6.986 1.808 -2.196 1.00 93.31 118 LEU A C 1
ATOM 942 O O . LEU A 1 118 ? -6.645 2.606 -1.325 1.00 93.31 118 LEU A O 1
ATOM 946 N N . LEU A 1 119 ? -8.258 1.495 -2.415 1.00 92.00 119 LEU A N 1
ATOM 947 C CA . LEU A 1 119 ? -9.376 2.060 -1.665 1.00 92.00 119 LEU A CA 1
ATOM 948 C C . LEU A 1 119 ? -10.112 0.972 -0.893 1.00 92.00 119 LEU A C 1
ATOM 950 O O . LEU A 1 119 ? -10.284 -0.144 -1.394 1.00 92.00 119 LEU A O 1
ATOM 954 N N . GLY A 1 120 ? -10.582 1.331 0.303 1.00 86.12 120 GLY A N 1
ATOM 955 C CA . GLY A 1 120 ? -11.324 0.415 1.171 1.00 86.12 120 GLY A CA 1
ATOM 956 C C . GLY A 1 120 ? -10.495 -0.812 1.545 1.00 86.12 120 GLY A C 1
ATOM 957 O O . GLY A 1 120 ? -11.002 -1.933 1.535 1.00 86.12 120 GLY A O 1
ATOM 958 N N . PHE A 1 121 ? -9.205 -0.600 1.789 1.00 82.00 121 PHE A N 1
ATOM 959 C CA . PHE A 1 121 ? -8.284 -1.633 2.224 1.00 82.00 121 PHE A CA 1
ATOM 960 C C . PHE A 1 121 ? -8.622 -2.031 3.658 1.00 82.00 121 PHE A C 1
ATOM 962 O O . PHE A 1 121 ? -8.707 -1.157 4.518 1.00 82.00 121 PHE A O 1
ATOM 969 N N . ARG A 1 122 ? -8.823 -3.324 3.916 1.00 83.12 122 ARG A N 1
ATOM 970 C CA . ARG A 1 122 ? -9.147 -3.855 5.243 1.00 83.12 122 ARG A CA 1
ATOM 971 C C . ARG A 1 122 ? -8.049 -4.781 5.736 1.00 83.12 122 ARG A C 1
ATOM 973 O O . ARG A 1 122 ? -7.677 -5.706 5.013 1.00 83.12 122 ARG A O 1
ATOM 980 N N . GLY A 1 123 ? -7.575 -4.518 6.949 1.00 70.62 123 GLY A N 1
ATOM 981 C CA . GLY A 1 123 ? -6.638 -5.351 7.705 1.00 70.62 123 GLY A CA 1
ATOM 982 C C . GLY A 1 123 ? -7.208 -5.778 9.045 1.00 70.62 123 GLY A C 1
ATOM 983 O O . GLY A 1 123 ? -8.226 -5.171 9.465 1.00 70.62 123 GLY A O 1
#

Foldseek 3Di:
DADDFDFPDWDDDDQKIKTKTFPQVVRDDPCVVALHPVVLVVSLCPCCPPCVNVVDPPPPDDFDFPDFPDKDFPASCDSVVDRDRIWMKMKGFDDDDPVWTFMKIFIGHPVGHTGMITHRTTD

Organism: Sphaerobolus stellatus (strain SS14) (NCBI:txid990650)

pLDDT: mean 80.88, std 11.78, range [36.97, 95.88]

Sequence (123 aa):
MAPSFAVIKCNIREGETLVKVDVNITTLPNIHEYIIHPSILDACFHIMVHPAFTGNVDSTAYYLPSKVERAVLHDADYFHQHGLDFVLSYMTFKSWKPDALEFNMRICEQTGHVICTLLGFRG

Radius of gyration: 14.41 Å; Cα contacts (8 Å, |Δi|>4): 228; chains: 1; bounding box: 37×26×39 Å

Solvent-accessible surface area (backbone atoms only — not comparable to full-atom values): 7109 Å² total; per-residue (Å²): 130,81,69,77,59,40,81,74,43,77,48,79,55,95,57,35,37,45,30,36,32,39,45,57,53,94,55,47,84,68,49,83,80,36,64,68,44,66,65,57,55,50,49,57,50,59,63,68,62,36,45,93,72,61,75,49,83,60,90,82,70,81,68,52,84,76,45,66,75,41,79,45,74,71,42,63,54,50,66,72,77,43,91,44,66,48,36,35,32,36,36,35,62,72,48,86,50,101,86,34,43,31,28,33,38,34,39,21,44,92,90,63,58,60,34,35,38,37,34,59,30,26,57